Protein AF-A0A1J4JH26-F1 (afdb_monomer)

Structure (mmCIF, N/CA/C/O backbone):
data_AF-A0A1J4JH26-F1
#
_entry.id   AF-A0A1J4JH26-F1
#
loop_
_atom_site.group_PDB
_atom_site.id
_atom_site.type_symbol
_atom_site.label_atom_id
_atom_site.label_alt_id
_atom_site.label_comp_id
_atom_site.label_asym_id
_atom_site.label_entity_id
_atom_site.label_seq_id
_atom_site.pdbx_PDB_ins_code
_atom_site.Cartn_x
_atom_site.Cartn_y
_atom_site.Cartn_z
_atom_site.occupancy
_atom_site.B_iso_or_equiv
_atom_site.auth_seq_id
_atom_site.auth_comp_id
_atom_site.auth_asym_id
_atom_site.auth_atom_id
_atom_site.pdbx_PDB_model_num
ATOM 1 N N . MET A 1 1 ? 25.352 -15.089 8.444 1.00 33.75 1 MET A N 1
ATOM 2 C CA . MET A 1 1 ? 25.647 -13.695 8.053 1.00 33.75 1 MET A CA 1
ATOM 3 C C . MET A 1 1 ? 24.421 -12.852 8.357 1.00 33.75 1 MET A C 1
ATOM 5 O O . MET A 1 1 ? 23.485 -12.838 7.574 1.00 33.75 1 MET A O 1
ATOM 9 N N . THR A 1 2 ? 24.380 -12.229 9.530 1.00 45.16 2 THR A N 1
ATOM 10 C CA . THR A 1 2 ? 23.378 -11.215 9.874 1.00 45.16 2 THR A CA 1
ATOM 11 C C . THR A 1 2 ? 23.848 -9.898 9.274 1.00 45.16 2 THR A C 1
ATOM 13 O O . THR A 1 2 ? 24.853 -9.343 9.717 1.00 45.16 2 THR A O 1
ATOM 16 N N . SER A 1 3 ? 23.181 -9.461 8.207 1.00 48.53 3 SER A N 1
ATOM 17 C CA . SER A 1 3 ? 23.481 -8.198 7.534 1.00 48.53 3 SER A CA 1
ATOM 18 C C . SER A 1 3 ? 23.225 -7.048 8.509 1.00 48.53 3 SER A C 1
ATOM 20 O O . SER A 1 3 ? 22.081 -6.699 8.789 1.00 48.53 3 SER A O 1
ATOM 22 N N . LEU A 1 4 ? 24.301 -6.500 9.072 1.00 47.12 4 LEU A N 1
ATOM 23 C CA . LEU A 1 4 ? 24.305 -5.213 9.755 1.00 47.12 4 LEU A CA 1
ATOM 24 C C . LEU A 1 4 ? 24.072 -4.149 8.684 1.00 47.12 4 LEU A C 1
ATOM 26 O O . LE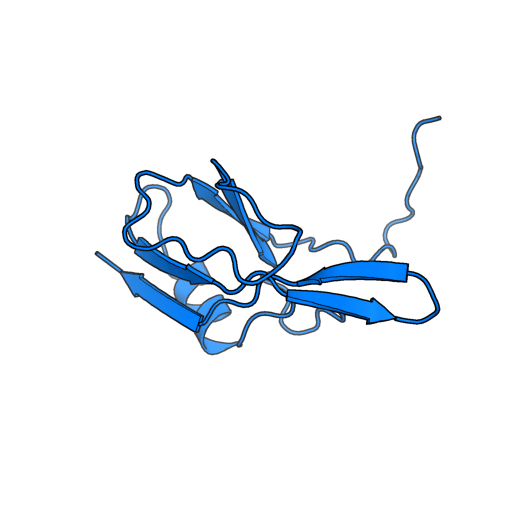U A 1 4 ? 25.019 -3.653 8.082 1.00 47.12 4 LEU A O 1
ATOM 30 N N . CYS A 1 5 ? 22.811 -3.836 8.404 1.00 52.31 5 CYS A N 1
ATOM 31 C CA . CYS A 1 5 ? 22.476 -2.632 7.664 1.00 52.31 5 CYS A CA 1
ATOM 32 C C . CYS A 1 5 ? 22.630 -1.455 8.638 1.00 52.31 5 CYS A C 1
ATOM 34 O O . CYS A 1 5 ? 21.820 -1.338 9.559 1.00 52.31 5 CYS A O 1
ATOM 36 N N . PRO A 1 6 ? 23.668 -0.606 8.500 1.00 52.03 6 PRO A N 1
ATOM 37 C CA . PRO A 1 6 ? 23.730 0.634 9.258 1.00 52.03 6 PRO A CA 1
ATOM 38 C C . PRO A 1 6 ? 22.482 1.458 8.928 1.00 52.03 6 PRO A C 1
ATOM 40 O O . PRO A 1 6 ? 21.992 1.399 7.801 1.00 52.03 6 PRO A O 1
ATOM 43 N N . ASP A 1 7 ? 22.006 2.236 9.899 1.00 50.34 7 ASP A N 1
ATOM 44 C CA . ASP A 1 7 ? 20.797 3.091 9.946 1.00 50.34 7 ASP A CA 1
ATOM 45 C C . ASP A 1 7 ? 20.498 4.000 8.719 1.00 50.34 7 ASP A C 1
ATOM 47 O O . ASP A 1 7 ? 19.553 4.786 8.724 1.00 50.34 7 ASP A O 1
ATOM 51 N N . ARG A 1 8 ? 21.324 3.925 7.670 1.00 46.78 8 ARG A N 1
ATOM 52 C CA . ARG A 1 8 ? 21.258 4.631 6.385 1.00 46.78 8 ARG A CA 1
ATOM 53 C C . ARG A 1 8 ? 20.745 3.783 5.221 1.00 46.78 8 ARG A C 1
ATOM 55 O O . ARG A 1 8 ? 20.651 4.297 4.108 1.00 46.78 8 ARG A O 1
ATOM 62 N N . CYS A 1 9 ? 20.427 2.507 5.422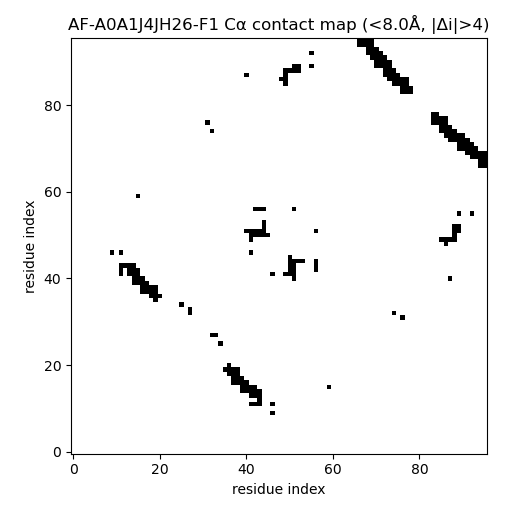 1.00 49.12 9 CYS A N 1
ATOM 63 C CA . CYS A 1 9 ? 19.572 1.820 4.462 1.00 49.12 9 CYS A CA 1
ATOM 64 C C . CYS A 1 9 ? 18.192 2.463 4.592 1.00 49.12 9 CYS A C 1
ATOM 66 O O . CYS A 1 9 ? 17.538 2.278 5.613 1.00 49.12 9 CYS A O 1
ATOM 68 N N . GLY A 1 10 ? 17.777 3.255 3.601 1.00 47.41 10 GLY A N 1
ATOM 69 C CA . GLY A 1 10 ? 16.4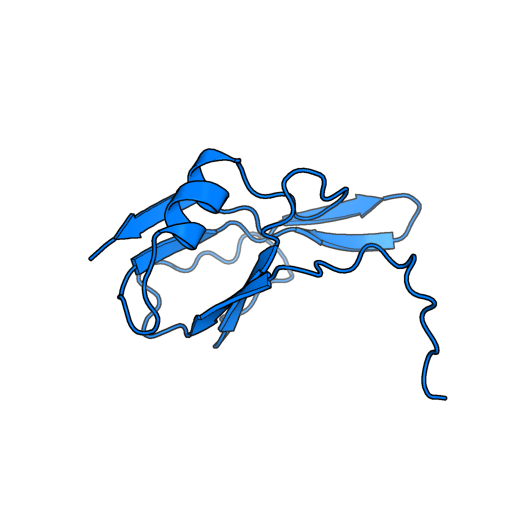50 3.872 3.509 1.00 47.41 10 GLY A CA 1
ATOM 70 C C . GLY A 1 10 ? 15.325 2.849 3.330 1.00 47.41 10 GLY A C 1
ATOM 71 O O . GLY A 1 10 ? 14.490 3.009 2.453 1.00 47.41 10 GLY A O 1
ATOM 72 N N . HIS A 1 11 ? 15.346 1.774 4.119 1.00 49.84 11 HIS A N 1
ATOM 73 C CA . HIS A 1 11 ? 14.201 0.918 4.361 1.00 49.84 11 HIS A CA 1
ATOM 74 C C . HIS A 1 11 ? 13.092 1.787 4.948 1.00 49.84 11 HIS A C 1
ATOM 76 O O . HIS A 1 11 ? 13.371 2.645 5.790 1.00 49.84 11 HIS A O 1
ATOM 82 N N . ALA A 1 12 ? 11.863 1.557 4.500 1.00 54.75 12 ALA A N 1
ATOM 83 C CA . ALA A 1 12 ? 10.661 2.188 5.017 1.00 54.75 12 ALA A CA 1
ATOM 84 C C . ALA A 1 12 ? 10.609 2.046 6.550 1.00 54.75 12 ALA A C 1
ATOM 86 O O . ALA A 1 12 ? 10.216 1.005 7.076 1.00 54.75 12 ALA A O 1
ATOM 87 N N . LYS A 1 13 ? 11.065 3.072 7.285 1.00 59.03 13 LYS A N 1
ATOM 88 C CA . LYS A 1 13 ? 11.008 3.090 8.758 1.00 59.03 13 LYS A CA 1
ATOM 89 C C . LYS A 1 13 ? 9.556 3.132 9.238 1.00 59.03 13 LYS A C 1
ATOM 91 O O . LYS A 1 13 ? 9.243 2.579 10.286 1.00 59.03 13 LYS A O 1
ATOM 96 N N . ASP A 1 14 ? 8.685 3.703 8.411 1.00 74.31 14 ASP A N 1
ATOM 97 C CA . ASP A 1 14 ? 7.252 3.814 8.619 1.00 74.31 14 ASP A CA 1
ATOM 98 C C . ASP A 1 14 ? 6.536 2.989 7.543 1.00 74.31 14 ASP A C 1
ATOM 100 O O . ASP A 1 14 ? 6.333 3.452 6.426 1.00 74.31 14 ASP A O 1
ATOM 104 N N . THR A 1 15 ? 6.182 1.741 7.858 1.00 84.31 15 THR A N 1
ATOM 105 C CA . THR A 1 15 ? 5.408 0.868 6.958 1.00 84.31 15 THR A CA 1
ATOM 106 C C . THR A 1 15 ? 4.040 0.587 7.568 1.00 84.31 15 THR A C 1
ATOM 108 O O . THR A 1 15 ? 3.964 0.100 8.697 1.00 84.31 15 THR A O 1
ATOM 111 N N . ALA A 1 16 ? 2.961 0.848 6.829 1.00 89.75 16 ALA A N 1
ATOM 112 C CA . ALA A 1 16 ? 1.636 0.356 7.198 1.00 89.75 16 ALA A CA 1
ATOM 113 C C . ALA A 1 16 ? 1.439 -1.065 6.675 1.00 89.75 16 ALA A C 1
ATOM 115 O O . ALA A 1 16 ? 1.845 -1.399 5.562 1.00 89.75 16 ALA A O 1
ATOM 116 N N . VAL A 1 17 ? 0.812 -1.903 7.496 1.00 92.19 17 VAL A N 1
ATOM 117 C CA . VAL A 1 17 ? 0.631 -3.326 7.214 1.00 92.19 17 VAL A CA 1
ATOM 118 C C . VAL A 1 17 ? -0.856 -3.633 7.160 1.00 92.19 17 VAL A C 1
ATOM 120 O O . VAL A 1 17 ? -1.565 -3.485 8.155 1.00 92.19 17 VAL A O 1
ATOM 123 N N . PHE A 1 18 ? -1.316 -4.091 6.002 1.00 92.00 18 PHE A N 1
ATOM 124 C CA . PHE A 1 18 ? -2.700 -4.475 5.760 1.00 92.00 18 PHE A CA 1
ATOM 125 C C . PHE A 1 18 ? -2.783 -5.984 5.616 1.00 92.00 18 PHE A C 1
ATOM 127 O O . PHE A 1 18 ? -2.078 -6.572 4.801 1.00 92.00 18 PHE A O 1
ATOM 134 N N . LYS A 1 19 ? -3.655 -6.623 6.396 1.00 93.19 19 LYS A N 1
ATOM 135 C CA . LYS A 1 19 ? -3.966 -8.040 6.213 1.00 93.19 19 LYS A CA 1
ATOM 136 C C . LYS A 1 19 ? -5.054 -8.178 5.156 1.00 93.19 19 LYS A C 1
ATOM 138 O O . LYS A 1 19 ? -6.131 -7.605 5.312 1.00 93.19 19 LYS A O 1
ATOM 143 N N . THR A 1 20 ? -4.798 -8.983 4.135 1.00 91.06 20 THR A N 1
ATOM 144 C CA . THR A 1 20 ? -5.789 -9.264 3.102 1.00 91.06 20 THR A CA 1
ATOM 145 C C . THR A 1 20 ? -6.869 -10.178 3.666 1.00 91.06 20 THR A C 1
ATOM 147 O O . THR A 1 20 ? -6.586 -11.279 4.140 1.00 91.06 20 THR A O 1
ATOM 150 N N . VAL A 1 21 ? -8.115 -9.707 3.643 1.00 90.38 21 VAL A N 1
ATOM 151 C CA . VAL A 1 21 ? -9.285 -10.506 4.037 1.00 90.38 21 VAL A CA 1
ATOM 152 C C . VAL A 1 21 ? -9.843 -11.248 2.827 1.00 90.38 21 VAL A C 1
ATOM 154 O O . VAL A 1 21 ? -10.142 -12.435 2.917 1.00 90.38 21 VAL A O 1
ATOM 157 N N . GLU A 1 22 ? -9.944 -10.556 1.695 1.00 90.25 22 GLU A N 1
ATOM 158 C CA . GLU A 1 22 ? -10.501 -11.070 0.449 1.00 90.25 22 GLU A CA 1
ATOM 159 C C . GLU A 1 22 ? -9.902 -10.311 -0.744 1.00 90.25 22 GLU A C 1
ATOM 161 O O . GLU A 1 22 ? -9.495 -9.159 -0.609 1.00 90.25 22 GLU A O 1
ATOM 166 N N . TYR A 1 23 ? -9.837 -10.970 -1.902 1.00 87.25 23 TYR A N 1
ATOM 167 C CA . TYR A 1 23 ? -9.471 -10.350 -3.176 1.00 87.25 23 TYR A CA 1
ATOM 168 C C . TYR A 1 23 ? -10.739 -10.104 -3.991 1.00 87.25 23 TYR A C 1
ATOM 170 O O . TYR A 1 23 ? -11.325 -11.071 -4.476 1.00 87.25 23 TYR A O 1
ATOM 178 N N . GLU A 1 24 ? -11.130 -8.839 -4.159 1.00 86.69 24 GLU A N 1
ATOM 179 C CA . GLU A 1 24 ? -12.275 -8.458 -5.004 1.00 86.69 24 GLU A CA 1
ATOM 180 C C . GLU A 1 24 ? -11.937 -8.557 -6.502 1.00 86.69 24 GLU A C 1
ATOM 182 O O . GLU A 1 24 ? -12.742 -9.058 -7.282 1.00 86.69 24 GLU A O 1
ATOM 187 N N . ASP A 1 25 ? -10.726 -8.150 -6.896 1.00 84.56 25 ASP A N 1
ATOM 188 C CA . ASP A 1 25 ? -10.197 -8.311 -8.253 1.00 84.56 25 ASP A CA 1
ATOM 189 C C . ASP A 1 25 ? -8.712 -8.702 -8.198 1.00 84.56 25 ASP A C 1
ATOM 191 O O . ASP A 1 25 ? -7.949 -8.207 -7.366 1.00 84.56 25 ASP A O 1
ATOM 195 N N . PHE A 1 26 ? -8.289 -9.631 -9.058 1.00 84.00 26 PHE A N 1
ATOM 196 C CA . PHE A 1 26 ? -6.882 -10.025 -9.173 1.00 84.00 26 PHE A CA 1
ATOM 197 C C . PHE A 1 26 ? -6.521 -10.272 -10.632 1.00 84.00 26 PHE A C 1
ATOM 199 O O . PHE A 1 26 ? -6.934 -11.267 -11.232 1.00 84.00 26 PHE A O 1
ATOM 206 N N . GLN A 1 27 ? -5.676 -9.396 -11.172 1.00 82.75 27 GLN A N 1
ATOM 207 C CA . GLN A 1 27 ? -5.182 -9.490 -12.538 1.00 82.75 27 GLN A CA 1
ATOM 208 C C . GLN A 1 27 ? -3.669 -9.680 -12.539 1.00 82.75 27 GLN A C 1
ATOM 210 O O . GLN A 1 27 ? -2.901 -8.835 -12.077 1.00 82.75 27 GLN A O 1
ATOM 215 N N . LYS A 1 28 ? -3.220 -10.813 -13.083 1.00 81.19 28 LYS A N 1
ATOM 216 C CA . LYS A 1 28 ? -1.796 -11.104 -13.239 1.00 81.19 28 LYS A CA 1
ATOM 217 C C . LYS A 1 28 ? -1.322 -10.644 -14.617 1.00 81.19 28 LYS A C 1
ATOM 219 O O . LYS A 1 28 ? -1.340 -11.411 -15.574 1.00 81.19 28 LYS A O 1
ATOM 224 N N . ASN A 1 29 ? -0.865 -9.395 -14.692 1.00 71.94 29 ASN A N 1
ATOM 225 C CA . ASN A 1 29 ? -0.413 -8.771 -15.944 1.00 71.94 29 ASN A CA 1
ATOM 226 C C . ASN A 1 29 ? 1.082 -8.984 -16.244 1.00 71.94 29 ASN A C 1
ATOM 228 O O . ASN A 1 29 ? 1.565 -8.607 -17.309 1.00 71.94 29 ASN A O 1
ATOM 232 N N . SER A 1 30 ? 1.833 -9.594 -15.322 1.00 68.50 30 SER A N 1
ATOM 233 C CA . SER A 1 30 ? 3.259 -9.888 -15.487 1.00 68.50 30 SER A CA 1
ATOM 234 C C . SER A 1 30 ? 3.570 -11.348 -15.133 1.00 68.50 30 SER A C 1
ATOM 236 O O . SER A 1 30 ? 2.763 -12.035 -14.505 1.00 68.50 30 SER A O 1
ATOM 238 N N . GLN A 1 31 ? 4.756 -11.844 -15.509 1.00 69.75 31 GLN A N 1
ATOM 239 C CA . GLN A 1 31 ? 5.207 -13.192 -15.118 1.00 69.75 31 GLN A CA 1
ATOM 240 C C . GLN A 1 31 ? 5.222 -13.370 -13.586 1.00 69.75 31 GLN A C 1
ATOM 242 O O . GLN A 1 31 ? 5.020 -14.476 -13.073 1.00 69.75 31 GLN A O 1
ATOM 247 N N . TYR A 1 32 ? 5.396 -12.263 -12.868 1.00 67.19 32 TYR A N 1
ATOM 248 C CA . TYR A 1 32 ? 5.537 -12.185 -11.426 1.00 67.19 32 TYR A CA 1
ATOM 249 C C . TYR A 1 32 ? 4.344 -11.446 -10.797 1.00 67.19 32 TYR A C 1
ATOM 251 O O . TYR A 1 32 ? 3.718 -10.591 -11.422 1.00 67.19 32 TYR A O 1
ATOM 259 N N . GLY A 1 33 ? 4.004 -11.800 -9.561 1.00 68.19 33 GLY A N 1
ATOM 260 C CA . GLY A 1 33 ? 2.794 -11.331 -8.888 1.00 68.19 33 GLY A CA 1
ATOM 261 C C . GLY A 1 33 ? 1.901 -12.502 -8.505 1.00 68.19 33 GLY A C 1
ATOM 262 O O . GLY A 1 33 ? 1.472 -13.287 -9.354 1.00 68.19 33 GLY A O 1
ATOM 263 N N . GLU A 1 34 ? 1.670 -12.627 -7.207 1.00 79.50 34 GLU A N 1
ATOM 264 C CA . GLU A 1 34 ? 0.840 -13.649 -6.579 1.00 79.50 34 GLU A CA 1
ATOM 265 C C . GLU A 1 34 ? -0.037 -12.968 -5.532 1.00 79.50 34 GLU A C 1
ATOM 267 O O . GLU A 1 34 ? 0.245 -11.838 -5.118 1.00 79.50 34 GLU A O 1
ATOM 272 N N . LYS A 1 35 ? -1.099 -13.653 -5.108 1.00 84.62 35 LYS A N 1
ATOM 273 C CA . LYS A 1 35 ? -1.899 -13.200 -3.973 1.00 84.62 35 LYS A CA 1
ATOM 274 C C . LYS A 1 35 ? -1.013 -13.162 -2.727 1.00 84.62 35 LYS A C 1
ATOM 276 O O . LYS A 1 35 ? -0.300 -14.116 -2.437 1.00 84.62 35 LYS A O 1
ATOM 281 N N . GLN A 1 36 ? -1.058 -12.046 -2.018 1.00 84.38 36 GLN A N 1
ATOM 282 C CA . GLN A 1 36 ? -0.361 -11.810 -0.761 1.00 84.38 36 GLN A CA 1
ATOM 283 C C . GLN A 1 36 ? -1.350 -11.786 0.409 1.00 84.38 36 GLN A C 1
ATOM 285 O O . GLN A 1 36 ? -2.396 -11.134 0.345 1.00 84.38 36 GLN A O 1
ATOM 290 N N . ASP A 1 37 ? -1.003 -12.457 1.503 1.00 88.69 37 ASP A N 1
ATOM 291 C CA . ASP A 1 37 ? -1.786 -12.398 2.747 1.00 88.69 37 ASP A CA 1
ATOM 292 C C . ASP A 1 37 ? -1.651 -11.040 3.445 1.00 88.69 37 ASP A C 1
ATOM 294 O O . ASP A 1 37 ? -2.486 -10.659 4.268 1.00 88.69 37 ASP A O 1
ATOM 298 N N . VAL A 1 38 ? -0.575 -10.319 3.124 1.00 91.31 38 VAL A N 1
ATOM 299 C CA 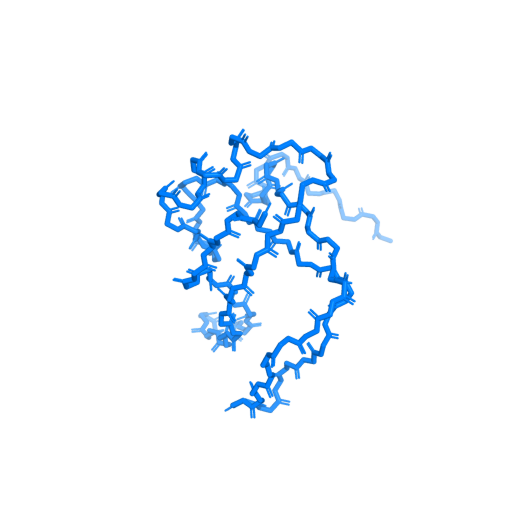. VAL A 1 38 ? -0.218 -9.042 3.724 1.00 91.31 38 VAL A CA 1
ATOM 300 C C . VAL A 1 38 ? 0.282 -8.093 2.643 1.00 91.31 38 VAL A C 1
ATOM 302 O O . VAL A 1 38 ? 1.152 -8.456 1.852 1.00 91.31 38 VAL A O 1
ATOM 305 N N . TYR A 1 39 ? -0.243 -6.873 2.648 1.00 90.75 39 TYR A N 1
ATOM 306 C CA . TYR A 1 39 ? 0.255 -5.758 1.859 1.00 90.75 39 TYR A CA 1
ATOM 307 C C . TYR A 1 39 ? 1.008 -4.771 2.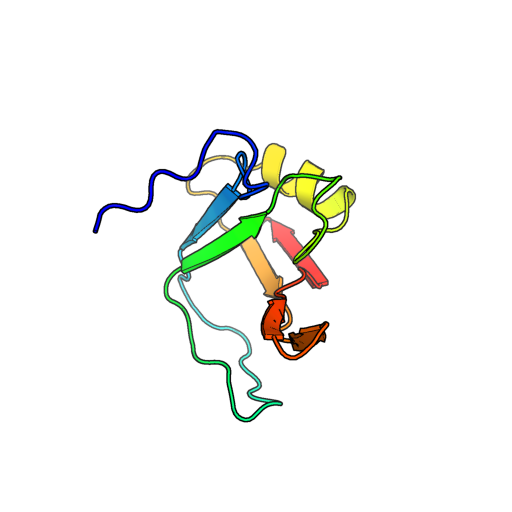758 1.00 90.75 39 TYR A C 1
ATOM 309 O O . TYR A 1 39 ? 0.549 -4.423 3.849 1.00 90.75 39 TYR A O 1
ATOM 317 N N . HIS A 1 40 ? 2.173 -4.331 2.288 1.00 91.06 40 HIS A N 1
ATOM 318 C CA . HIS A 1 40 ? 3.034 -3.370 2.968 1.00 91.06 40 HIS A CA 1
ATOM 319 C C . HIS A 1 40 ? 3.031 -2.064 2.178 1.00 91.06 40 HIS A C 1
ATOM 321 O O . HIS A 1 40 ? 3.425 -2.064 1.015 1.00 91.06 40 HIS A O 1
ATOM 327 N N . ALA A 1 41 ? 2.615 -0.973 2.814 1.00 91.06 41 ALA A N 1
ATOM 328 C CA . ALA A 1 41 ? 2.662 0.364 2.236 1.00 91.06 41 ALA A CA 1
ATOM 329 C C . ALA A 1 41 ? 3.800 1.166 2.872 1.00 91.06 41 ALA A C 1
ATOM 331 O O . ALA A 1 41 ? 3.788 1.380 4.089 1.00 91.06 41 ALA A O 1
ATOM 332 N N . ASP A 1 42 ? 4.756 1.635 2.068 1.00 90.25 42 ASP A N 1
ATOM 333 C CA . ASP A 1 42 ? 5.769 2.589 2.530 1.00 90.25 42 ASP A CA 1
ATOM 334 C C . ASP A 1 42 ? 5.108 3.953 2.795 1.00 90.25 42 ASP A C 1
ATOM 336 O O . ASP A 1 42 ? 4.571 4.595 1.892 1.00 90.25 42 ASP A O 1
ATOM 340 N N . MET A 1 43 ? 5.118 4.398 4.051 1.00 88.69 43 MET A N 1
ATOM 341 C CA . MET A 1 43 ? 4.538 5.679 4.463 1.00 88.69 43 MET A CA 1
ATOM 342 C C . MET A 1 43 ? 5.550 6.830 4.429 1.00 88.69 43 MET A C 1
ATOM 344 O O . MET A 1 43 ? 5.216 7.943 4.848 1.00 88.69 43 MET A O 1
ATOM 348 N N . ASN A 1 44 ? 6.778 6.600 3.955 1.00 88.12 44 ASN A N 1
ATOM 349 C CA . ASN A 1 44 ? 7.765 7.651 3.764 1.00 88.12 44 ASN A CA 1
ATOM 350 C C . ASN A 1 44 ? 7.443 8.467 2.493 1.00 88.12 44 ASN A C 1
ATOM 352 O O . ASN A 1 44 ? 7.666 7.987 1.379 1.00 88.12 44 ASN A O 1
ATOM 356 N N . PRO A 1 45 ? 7.014 9.741 2.605 1.00 84.94 45 PRO A N 1
ATOM 357 C CA . PRO A 1 45 ? 6.721 10.573 1.434 1.00 84.94 45 PRO A CA 1
ATOM 358 C C . PRO A 1 45 ? 7.972 10.879 0.593 1.00 84.94 45 PRO A C 1
ATOM 360 O O . PRO A 1 45 ? 7.863 11.309 -0.554 1.00 84.94 45 PRO A O 1
ATOM 363 N N . ASN A 1 46 ? 9.170 10.642 1.134 1.00 85.75 46 ASN A N 1
ATOM 364 C CA . ASN A 1 46 ? 10.453 10.826 0.459 1.00 85.75 46 ASN A CA 1
ATOM 365 C C . ASN A 1 46 ? 11.106 9.491 0.064 1.00 85.75 46 ASN A C 1
ATOM 367 O O . ASN A 1 46 ? 12.320 9.443 -0.139 1.00 85.75 46 ASN A O 1
ATOM 371 N N . ALA A 1 47 ? 10.339 8.397 -0.003 1.00 84.00 47 ALA A N 1
ATOM 372 C CA . ALA A 1 47 ? 10.848 7.118 -0.480 1.00 84.00 47 ALA A CA 1
ATOM 373 C C . ALA A 1 47 ? 11.397 7.252 -1.913 1.00 84.00 47 ALA A C 1
ATOM 375 O O . ALA A 1 47 ? 10.788 7.888 -2.775 1.00 84.00 47 ALA A O 1
ATOM 376 N N . ASN A 1 48 ? 12.562 6.647 -2.163 1.00 81.88 48 ASN A N 1
ATOM 377 C CA . ASN A 1 48 ? 13.187 6.635 -3.493 1.00 81.88 48 ASN A CA 1
ATOM 378 C C . ASN A 1 48 ? 12.600 5.551 -4.413 1.00 81.88 48 ASN A C 1
ATOM 380 O O . ASN A 1 48 ? 12.835 5.582 -5.618 1.00 81.88 48 ASN A O 1
ATOM 384 N N . THR A 1 49 ? 11.891 4.579 -3.840 1.00 82.88 49 THR A N 1
ATOM 385 C CA . THR A 1 49 ? 11.292 3.416 -4.507 1.00 82.88 49 THR A CA 1
ATOM 386 C C . THR A 1 49 ? 9.992 3.072 -3.805 1.00 82.88 49 THR A C 1
ATOM 388 O O . THR A 1 49 ? 9.905 3.284 -2.599 1.00 82.88 49 THR A O 1
ATOM 391 N N . ASP A 1 50 ? 9.022 2.512 -4.527 1.00 84.56 50 ASP A N 1
ATOM 392 C CA . ASP A 1 50 ? 7.717 2.114 -3.962 1.00 84.56 50 ASP A CA 1
ATOM 393 C C . ASP A 1 50 ? 6.991 3.252 -3.206 1.00 84.56 50 ASP A C 1
ATOM 395 O O . ASP A 1 50 ? 6.274 3.048 -2.223 1.00 84.56 50 ASP A O 1
ATOM 399 N N . LYS A 1 51 ? 7.216 4.489 -3.666 1.00 88.25 51 LYS A N 1
ATOM 400 C CA . LYS A 1 51 ? 6.656 5.699 -3.067 1.00 88.25 51 LYS A CA 1
ATOM 401 C C . LYS A 1 51 ? 5.145 5.742 -3.271 1.00 88.25 51 LYS A C 1
ATOM 403 O O . LYS A 1 51 ? 4.657 5.680 -4.398 1.00 88.25 51 LYS A O 1
ATOM 408 N N . GLN A 1 52 ? 4.427 5.952 -2.174 1.00 92.00 52 GLN A N 1
ATOM 409 C CA . GLN A 1 52 ? 2.984 6.164 -2.181 1.00 92.00 52 GLN A CA 1
ATOM 410 C C . GLN A 1 52 ? 2.652 7.650 -2.361 1.00 92.00 52 GLN A C 1
ATOM 412 O O . GLN A 1 52 ? 3.426 8.531 -1.978 1.00 92.00 52 GLN A O 1
ATOM 417 N N . GLU A 1 53 ? 1.496 7.948 -2.957 1.00 91.88 53 GLU A N 1
ATOM 418 C CA . GLU A 1 53 ? 1.018 9.330 -3.053 1.00 91.88 53 GLU A CA 1
ATOM 419 C C . GLU A 1 53 ? 0.698 9.891 -1.659 1.00 91.88 53 GLU A C 1
ATOM 421 O O . GLU A 1 53 ? 0.146 9.191 -0.807 1.00 91.88 53 GLU A O 1
ATOM 426 N N . GLU A 1 54 ? 0.985 11.177 -1.434 1.00 91.56 54 GLU A N 1
ATOM 427 C CA . GLU A 1 54 ? 0.823 11.820 -0.120 1.00 91.56 54 GLU A CA 1
ATOM 428 C C . GLU A 1 54 ? -0.605 11.702 0.426 1.00 91.56 54 GLU A C 1
ATOM 430 O O . GLU A 1 54 ? -0.780 11.381 1.599 1.00 91.56 54 GLU A O 1
ATOM 435 N N . ARG A 1 55 ? -1.625 11.830 -0.435 1.00 93.00 55 ARG A N 1
ATOM 436 C CA . ARG A 1 55 ? -3.035 11.652 -0.043 1.00 93.00 55 ARG A CA 1
ATOM 437 C C . ARG A 1 55 ? -3.327 10.272 0.554 1.00 93.00 55 ARG A C 1
ATOM 439 O O . ARG A 1 55 ? -4.121 10.165 1.483 1.00 93.00 55 ARG A O 1
ATOM 446 N N . PHE A 1 56 ? -2.689 9.215 0.043 1.00 93.88 56 PHE A N 1
ATOM 447 C CA . PHE A 1 56 ? -2.868 7.866 0.576 1.00 93.88 56 PHE A CA 1
ATOM 448 C C . PHE A 1 56 ? -2.105 7.707 1.882 1.00 93.88 56 PHE A C 1
ATOM 450 O O . PHE A 1 56 ? -2.640 7.133 2.819 1.00 93.88 56 PHE A O 1
ATOM 457 N N . ILE A 1 57 ? -0.903 8.276 1.989 1.00 92.88 57 ILE A N 1
ATOM 458 C CA . ILE A 1 57 ? -0.139 8.283 3.242 1.00 92.88 57 ILE A CA 1
ATOM 459 C C . ILE A 1 57 ? -0.940 8.970 4.358 1.00 92.88 57 ILE A C 1
ATOM 461 O O . ILE A 1 57 ? -1.019 8.448 5.468 1.00 92.88 57 ILE A O 1
ATOM 465 N N . GLU A 1 58 ? -1.552 10.122 4.080 1.00 92.69 58 GLU A N 1
ATOM 466 C CA . GLU A 1 58 ? -2.402 10.833 5.041 1.00 92.69 58 GLU A CA 1
ATOM 467 C C . GLU A 1 58 ? -3.647 10.026 5.422 1.00 92.69 58 GLU A C 1
ATOM 469 O O . GLU A 1 58 ? -3.948 9.889 6.610 1.00 92.69 58 GLU A O 1
ATOM 474 N N . LEU A 1 59 ? -4.325 9.426 4.437 1.00 93.38 59 LEU A N 1
ATOM 475 C CA . LEU A 1 59 ? -5.484 8.573 4.684 1.00 93.38 59 LEU A CA 1
ATOM 476 C C . LEU A 1 59 ? -5.112 7.378 5.568 1.00 93.38 59 LEU A C 1
ATOM 478 O O . LEU A 1 59 ? -5.763 7.156 6.584 1.00 93.38 59 LEU A O 1
ATOM 482 N N . ILE A 1 60 ? -4.021 6.675 5.255 1.00 92.62 60 ILE A N 1
ATOM 483 C CA . ILE A 1 60 ? -3.502 5.551 6.045 1.00 92.62 60 ILE A CA 1
ATOM 484 C C . ILE A 1 60 ? -3.187 5.981 7.482 1.00 92.62 60 ILE A C 1
ATOM 486 O O . ILE A 1 60 ? -3.541 5.271 8.420 1.00 92.62 60 ILE A O 1
ATOM 490 N N . LYS A 1 61 ? -2.570 7.153 7.676 1.00 91.06 61 LYS A N 1
ATOM 491 C CA . LYS A 1 61 ? -2.262 7.693 9.012 1.00 91.06 61 LYS A CA 1
ATOM 492 C C . LYS A 1 61 ? -3.509 7.993 9.845 1.00 91.06 61 LYS A C 1
ATOM 494 O O . LYS A 1 61 ? -3.423 7.997 11.069 1.00 91.06 61 LYS A O 1
ATOM 499 N N . SER A 1 62 ? -4.642 8.260 9.198 1.00 93.00 62 SER A N 1
ATOM 500 C CA . SER A 1 62 ? -5.927 8.481 9.871 1.00 93.00 62 SER A CA 1
ATOM 501 C C . SER A 1 62 ? -6.682 7.194 10.218 1.00 93.00 62 SER A C 1
ATOM 503 O O . SER A 1 62 ? -7.642 7.248 10.988 1.00 93.00 62 SER A O 1
ATOM 505 N N . LEU A 1 63 ? -6.258 6.044 9.680 1.00 92.88 63 LEU A N 1
ATOM 506 C CA . LEU A 1 63 ? -6.901 4.762 9.947 1.00 92.88 63 LEU A CA 1
ATOM 507 C C . LEU A 1 63 ? -6.624 4.284 11.369 1.00 92.88 63 LEU A C 1
ATOM 509 O O . LEU A 1 63 ? -5.559 4.515 11.946 1.00 92.88 63 LEU A O 1
ATOM 513 N N . GLN A 1 64 ? -7.574 3.527 11.904 1.00 90.56 64 GLN A N 1
ATOM 514 C CA . GLN A 1 64 ? -7.397 2.810 13.160 1.00 90.56 64 GLN A CA 1
ATOM 515 C C . GLN A 1 64 ? -7.072 1.330 12.907 1.00 90.56 64 GLN A C 1
ATOM 517 O O . GLN A 1 64 ? -7.570 0.740 11.943 1.00 90.56 64 GLN A O 1
ATOM 522 N N . PRO A 1 65 ? -6.274 0.679 13.775 1.00 89.44 65 PRO A N 1
ATOM 523 C CA . PRO A 1 65 ? -6.043 -0.757 13.677 1.00 89.44 65 PRO A CA 1
ATOM 524 C C . PRO A 1 65 ? -7.357 -1.550 13.657 1.00 89.44 65 PRO A C 1
ATOM 526 O O . PRO A 1 65 ? -8.214 -1.376 14.520 1.00 89.44 65 PRO A O 1
ATOM 529 N N . GLY A 1 66 ? -7.500 -2.443 12.676 1.00 89.50 66 GLY A N 1
ATOM 530 C CA . GLY A 1 66 ? -8.702 -3.264 12.488 1.00 89.50 66 GLY A CA 1
ATOM 531 C C . GLY A 1 66 ? -9.789 -2.629 11.615 1.00 89.50 66 GLY A C 1
ATOM 532 O O . GLY A 1 66 ? -10.748 -3.319 11.267 1.00 89.50 66 GLY A O 1
ATOM 533 N N . GLN A 1 67 ? -9.635 -1.364 11.218 1.00 92.31 67 GLN A N 1
ATOM 534 C CA . GLN A 1 67 ? -10.519 -0.728 10.247 1.00 92.31 67 GLN A CA 1
ATOM 535 C C . GLN A 1 67 ? -10.389 -1.412 8.885 1.00 92.31 67 GLN A C 1
ATOM 537 O O . GLN A 1 67 ? -9.283 -1.692 8.414 1.00 92.31 67 GLN A O 1
ATOM 542 N N . LYS A 1 68 ? -11.530 -1.720 8.266 1.00 93.62 68 LYS A N 1
ATOM 543 C CA . LYS A 1 68 ? -11.554 -2.338 6.944 1.00 93.62 68 LYS A CA 1
ATOM 544 C C . LYS A 1 68 ? -11.407 -1.263 5.881 1.00 93.62 68 LYS A C 1
ATOM 546 O O . LYS A 1 68 ? -11.977 -0.182 5.989 1.00 93.62 68 LYS A O 1
ATOM 551 N N . VAL A 1 69 ? -10.645 -1.595 4.853 1.00 94.62 69 VAL A N 1
ATOM 552 C CA . VAL A 1 69 ? -10.448 -0.738 3.693 1.00 94.62 69 VAL A CA 1
ATOM 553 C C . VAL A 1 69 ? -10.562 -1.578 2.435 1.00 94.62 69 VAL A C 1
ATOM 555 O O . VAL A 1 69 ? -10.183 -2.753 2.432 1.00 94.62 69 VAL A O 1
ATOM 558 N N . ARG A 1 70 ? -11.059 -0.963 1.370 1.00 94.81 70 ARG A N 1
ATOM 559 C CA . ARG A 1 70 ? -10.864 -1.440 0.010 1.00 94.81 70 ARG A CA 1
ATOM 560 C C . ARG A 1 70 ? -9.576 -0.818 -0.509 1.00 94.81 70 ARG A C 1
ATOM 562 O O . ARG A 1 70 ? -9.407 0.398 -0.465 1.00 94.81 70 ARG A O 1
ATOM 569 N N . LEU A 1 71 ? -8.661 -1.664 -0.962 1.00 93.12 71 LEU A N 1
ATOM 570 C CA . LEU A 1 71 ? -7.338 -1.257 -1.409 1.00 93.12 71 LEU A CA 1
ATOM 571 C C . LEU A 1 71 ? -7.063 -1.843 -2.793 1.00 93.12 71 LEU A C 1
ATOM 573 O O . LEU A 1 71 ? -7.094 -3.058 -2.972 1.00 93.12 71 LEU A O 1
ATOM 577 N N . HIS A 1 72 ? -6.736 -0.972 -3.742 1.00 93.19 72 HIS A N 1
ATOM 578 C CA . HIS A 1 72 ? -6.256 -1.338 -5.067 1.00 93.19 72 HIS A CA 1
ATOM 579 C C . HIS A 1 72 ? -4.792 -0.921 -5.179 1.00 93.19 72 HIS A C 1
ATOM 581 O O . HIS A 1 72 ? -4.470 0.263 -5.054 1.00 93.19 72 HIS A O 1
ATOM 587 N N . TRP A 1 73 ? -3.902 -1.876 -5.438 1.00 92.12 73 TRP A N 1
ATOM 588 C CA . TRP A 1 73 ? -2.497 -1.612 -5.740 1.00 92.12 73 TRP A CA 1
ATOM 589 C C . TRP A 1 73 ? -2.081 -2.286 -7.046 1.00 92.12 73 TRP A C 1
ATOM 591 O O . TRP A 1 73 ? -2.566 -3.367 -7.384 1.00 92.12 73 TRP A O 1
ATOM 601 N N . ASP A 1 74 ? -1.135 -1.672 -7.751 1.00 90.25 74 ASP A N 1
ATOM 602 C CA . ASP A 1 74 ? -0.483 -2.317 -8.891 1.00 90.25 74 ASP A CA 1
ATOM 603 C C . ASP A 1 74 ? 0.686 -3.186 -8.425 1.00 90.25 74 ASP A C 1
ATOM 605 O O . ASP A 1 74 ? 1.246 -2.976 -7.357 1.00 90.25 74 ASP A O 1
ATOM 609 N N . HIS A 1 75 ? 1.125 -4.138 -9.248 1.00 88.44 75 HIS A N 1
ATOM 610 C CA . HIS A 1 75 ? 2.379 -4.861 -9.025 1.00 88.44 75 HIS A CA 1
ATOM 611 C C . HIS A 1 75 ? 3.281 -4.696 -10.248 1.00 88.44 75 HIS A C 1
ATOM 613 O O . HIS A 1 75 ? 3.155 -5.416 -11.240 1.00 88.44 75 HIS A O 1
ATOM 619 N N . ILE A 1 76 ? 4.193 -3.728 -10.177 1.00 87.38 76 ILE A N 1
ATOM 620 C CA . ILE A 1 76 ? 5.011 -3.285 -11.305 1.00 87.38 76 ILE A CA 1
ATOM 621 C C . ILE A 1 76 ? 6.454 -3.718 -11.072 1.00 87.38 76 ILE A C 1
ATOM 623 O O . ILE A 1 76 ? 7.060 -3.353 -10.074 1.00 87.38 76 ILE A O 1
ATOM 627 N N . TYR A 1 77 ? 7.040 -4.476 -11.996 1.00 85.06 77 TYR A N 1
ATOM 628 C CA . TYR A 1 77 ? 8.469 -4.788 -11.937 1.00 85.06 77 TYR A CA 1
ATOM 629 C C . TYR A 1 77 ? 9.279 -3.700 -12.632 1.00 85.06 77 TYR A C 1
ATOM 631 O O . TYR A 1 77 ? 9.276 -3.603 -13.861 1.00 85.06 77 TYR A O 1
ATOM 639 N N . VAL A 1 78 ? 10.017 -2.917 -11.850 1.00 85.81 78 VAL A N 1
ATOM 640 C CA . VAL A 1 78 ? 10.932 -1.902 -12.370 1.00 85.81 78 VAL A CA 1
ATOM 641 C C . VAL A 1 78 ? 12.337 -2.481 -12.511 1.00 85.81 78 VAL A C 1
ATOM 643 O O . VAL A 1 78 ? 12.767 -3.335 -11.733 1.00 85.81 78 VAL A O 1
ATOM 646 N N . THR A 1 79 ? 13.052 -2.047 -13.549 1.00 84.81 79 THR A N 1
ATOM 647 C CA . THR A 1 79 ? 14.452 -2.419 -13.788 1.00 84.81 79 THR A CA 1
ATOM 648 C C . THR A 1 79 ? 15.315 -1.175 -13.645 1.00 84.81 79 THR A C 1
ATOM 650 O O . THR A 1 79 ? 15.151 -0.230 -14.412 1.00 84.81 79 THR A O 1
ATOM 653 N N . ASN A 1 80 ? 16.246 -1.176 -12.696 1.00 81.00 80 ASN A N 1
ATOM 654 C CA . ASN A 1 80 ? 17.162 -0.067 -12.458 1.00 81.00 80 ASN A CA 1
ATOM 655 C C . ASN A 1 80 ? 18.590 -0.593 -12.267 1.00 81.00 80 ASN A C 1
ATOM 657 O O . ASN A 1 80 ? 18.821 -1.477 -11.445 1.00 81.00 80 ASN A O 1
ATOM 661 N N . GLN A 1 81 ? 19.540 -0.079 -13.056 1.00 79.25 81 GLN A N 1
ATOM 662 C CA . GLN A 1 81 ? 20.970 -0.440 -13.012 1.00 79.25 81 GLN A CA 1
ATOM 663 C C . GLN A 1 81 ? 21.245 -1.960 -12.943 1.00 79.25 81 GLN A C 1
ATOM 665 O O . GLN A 1 81 ? 22.113 -2.423 -12.210 1.00 79.25 81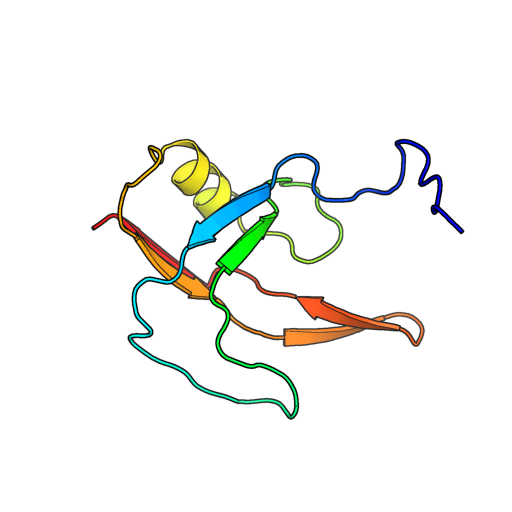 GLN A O 1
ATOM 670 N N . GLY A 1 82 ? 20.484 -2.760 -13.698 1.00 81.25 82 GLY A N 1
ATOM 671 C CA . GLY A 1 82 ? 20.626 -4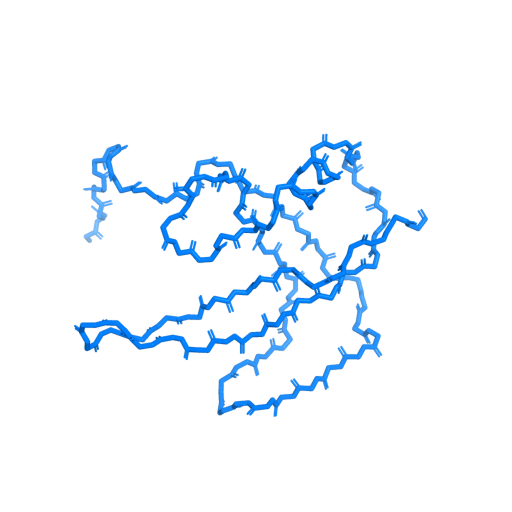.223 -13.737 1.00 81.25 82 GLY A CA 1
ATOM 672 C C . GLY A 1 82 ? 19.928 -4.977 -12.598 1.00 81.25 82 GLY A C 1
ATOM 673 O O . GLY A 1 82 ? 19.833 -6.201 -12.657 1.00 81.25 82 GLY A O 1
ATOM 674 N N . SER A 1 83 ? 19.376 -4.271 -11.610 1.00 77.69 83 SER A N 1
ATOM 675 C CA . SER A 1 83 ? 18.506 -4.840 -10.579 1.00 77.69 83 SER A CA 1
ATOM 676 C C . SER A 1 83 ? 17.043 -4.765 -11.008 1.00 77.69 83 SER A C 1
ATOM 678 O O . SER A 1 83 ? 16.622 -3.797 -11.641 1.00 77.69 83 SER A O 1
ATOM 680 N N . LYS A 1 84 ? 16.256 -5.782 -10.648 1.00 81.69 84 LYS A N 1
ATOM 681 C CA . LYS A 1 84 ? 14.801 -5.792 -10.826 1.00 81.69 84 LYS A CA 1
ATOM 682 C C . LYS A 1 84 ? 14.131 -5.904 -9.471 1.00 81.69 84 LYS A C 1
ATOM 684 O O . LYS A 1 84 ? 14.473 -6.802 -8.705 1.00 81.69 84 LYS A O 1
ATOM 689 N N . TYR A 1 85 ? 13.182 -5.026 -9.194 1.00 84.31 85 TYR A N 1
ATOM 690 C CA . TYR A 1 85 ? 12.414 -5.055 -7.956 1.00 84.31 85 TYR A CA 1
ATOM 691 C C . TYR A 1 85 ? 10.958 -4.664 -8.220 1.00 84.31 85 TYR A C 1
ATOM 693 O O . TYR A 1 85 ? 10.680 -3.947 -9.184 1.00 84.31 85 TYR A O 1
ATOM 701 N N . PRO A 1 86 ? 10.016 -5.187 -7.421 1.00 86.56 86 PRO A N 1
ATOM 702 C CA . PRO A 1 86 ? 8.623 -4.806 -7.525 1.00 86.56 86 PRO A CA 1
ATOM 703 C C . PRO A 1 86 ? 8.377 -3.472 -6.816 1.00 86.56 86 PRO A C 1
ATOM 705 O O . PRO A 1 86 ? 8.810 -3.281 -5.683 1.00 86.56 86 PRO A O 1
ATOM 708 N N . GLU A 1 87 ? 7.624 -2.599 -7.465 1.00 89.88 87 GLU A N 1
ATOM 709 C CA . GLU A 1 87 ? 6.940 -1.465 -6.856 1.00 89.88 87 GLU A CA 1
ATOM 710 C C . GLU A 1 87 ? 5.445 -1.772 -6.820 1.00 89.88 87 GLU A C 1
ATOM 712 O O . GLU A 1 87 ? 4.892 -2.378 -7.748 1.00 89.88 87 GLU A O 1
ATOM 717 N N . ARG A 1 88 ? 4.800 -1.397 -5.720 1.00 91.31 88 ARG A N 1
ATOM 718 C CA . ARG A 1 88 ? 3.396 -1.664 -5.443 1.00 91.31 88 ARG A CA 1
ATOM 719 C C . ARG A 1 88 ? 2.647 -0.390 -5.052 1.00 91.31 88 ARG A C 1
ATOM 721 O O . ARG A 1 88 ? 2.144 -0.296 -3.929 1.00 91.31 88 ARG A O 1
ATOM 728 N N . PRO A 1 89 ? 2.560 0.602 -5.954 1.00 91.94 89 PRO A N 1
ATOM 729 C CA . PRO A 1 89 ? 1.863 1.843 -5.662 1.00 91.94 89 PRO A CA 1
ATOM 730 C C . PRO A 1 89 ? 0.361 1.599 -5.481 1.00 91.94 89 PRO A C 1
ATOM 732 O O . PRO A 1 89 ? -0.268 0.868 -6.253 1.00 91.94 89 PRO A O 1
ATOM 735 N N . ILE A 1 90 ? -0.214 2.260 -4.482 1.00 94.00 90 ILE A N 1
ATOM 736 C CA . ILE A 1 90 ? -1.655 2.332 -4.258 1.00 94.00 90 ILE A CA 1
ATOM 737 C C . ILE A 1 90 ? -2.282 3.170 -5.375 1.00 94.00 90 ILE A C 1
ATOM 739 O O . ILE A 1 90 ? -1.810 4.261 -5.700 1.00 94.00 90 ILE A O 1
ATOM 743 N N . ARG A 1 91 ? -3.360 2.654 -5.963 1.00 93.69 91 ARG A N 1
ATOM 744 C CA . ARG A 1 91 ? -4.193 3.340 -6.961 1.00 93.69 91 ARG A CA 1
ATOM 745 C C . ARG A 1 91 ? -5.484 3.858 -6.371 1.00 93.69 91 ARG A C 1
ATOM 747 O O . ARG A 1 91 ? -5.944 4.933 -6.750 1.00 93.69 91 ARG A O 1
ATOM 754 N N . GLU A 1 92 ? -6.034 3.108 -5.430 1.00 94.12 92 GLU A N 1
ATOM 755 C CA . GLU A 1 92 ? -7.277 3.438 -4.761 1.00 94.12 92 GLU A CA 1
ATOM 756 C C . GLU A 1 92 ? -7.230 2.926 -3.327 1.00 94.12 92 GLU A C 1
ATOM 758 O O . GLU A 1 92 ? -6.755 1.820 -3.058 1.00 94.12 92 GLU A O 1
ATOM 763 N N . LEU A 1 93 ? -7.717 3.752 -2.409 1.00 93.56 93 LEU A N 1
ATOM 764 C CA . LEU A 1 93 ? -7.872 3.411 -1.008 1.00 93.56 93 LEU A CA 1
ATOM 765 C C . LEU A 1 93 ? -9.168 4.046 -0.517 1.00 93.56 93 LEU A C 1
ATOM 767 O O . LEU A 1 93 ? -9.301 5.270 -0.513 1.00 93.56 93 LEU A O 1
ATOM 771 N N . GLU A 1 94 ? -10.102 3.203 -0.100 1.00 93.81 94 GLU A N 1
ATOM 772 C CA . GLU A 1 94 ? -11.411 3.594 0.409 1.00 93.81 94 GLU A CA 1
ATOM 773 C C . GLU A 1 94 ? -11.644 2.933 1.769 1.00 93.81 94 GLU A C 1
ATOM 775 O O . GLU A 1 94 ? -11.323 1.762 1.977 1.00 93.81 94 GLU A O 1
ATOM 780 N N . VAL A 1 95 ? -12.195 3.691 2.713 1.00 92.25 95 VAL A N 1
ATOM 781 C CA . VAL A 1 95 ? -12.560 3.190 4.042 1.00 92.25 95 VAL A CA 1
ATOM 782 C C . VAL A 1 95 ? -13.962 2.590 3.990 1.00 92.25 95 VAL A C 1
ATOM 784 O O . VAL A 1 95 ? -14.866 3.229 3.457 1.00 92.25 95 VAL A O 1
ATOM 787 N N . LEU A 1 96 ? -14.132 1.389 4.553 1.00 87.94 96 LEU A N 1
ATOM 788 C CA . LEU A 1 96 ? -15.411 0.666 4.610 1.00 87.94 96 LE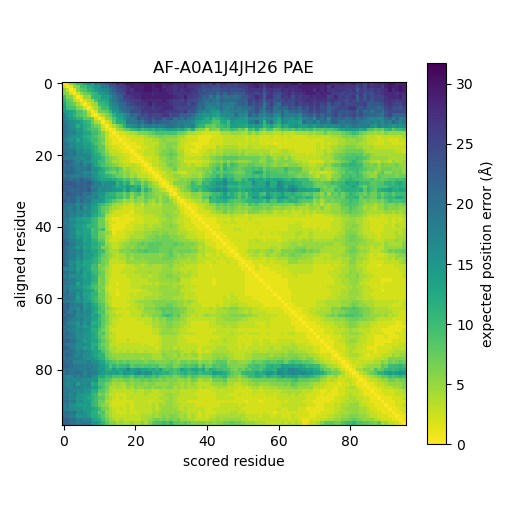U A CA 1
ATOM 789 C C . LEU A 1 96 ? -16.146 0.861 5.942 1.00 87.94 96 LEU A C 1
ATOM 791 O O . LEU A 1 96 ? -15.466 0.999 6.988 1.00 87.94 96 LEU A O 1
#

Sequence (96 aa):
MTSLCPDRCGHAKDTAVFKTVEYEDFQKNSQYGEKQDVYHADMNPNANTDKQEERFIELIKSLQPGQKVRLHWDHIYVTNQGSKYPERPIRELEVL

Nearest PDB structures (foldseek):
  1x3f-assembly1_B-2  TM=4.238E-01  e=9.805E-01  Mycolicibacterium smegmatis
  6sur-assembly2_D  TM=6.599E-01  e=9.361E+00  Mus musculus
  4gop-assembly2_Z  TM=5.775E-01  e=8.776E+00  Mycosarcoma maydis
  8jhl-assembly1_A  TM=4.730E-01  e=9.984E+00  Homo sapiens

Radius of gyration: 14.53 Å; Cα contacts (8 Å, |Δi|>4): 119; chains: 1; bounding box: 41×26×30 Å

pLDDT: mean 82.25, std 14.64, range [33.75, 94.81]

Secondary structure (DSSP, 8-state):
------TTS---SSEEEEE----S-----SS-----SEEEEE--TT-SSSPPPHHHHHHHHHPPTT--EEEEE--EEEEETTEEEEE--EEEEEE-

Foldseek 3Di:
DPDPPDPPPPDLPDKDKDADPDDPDDDDPDPDDDDDRIDIQRLPCPDPALHEDPVV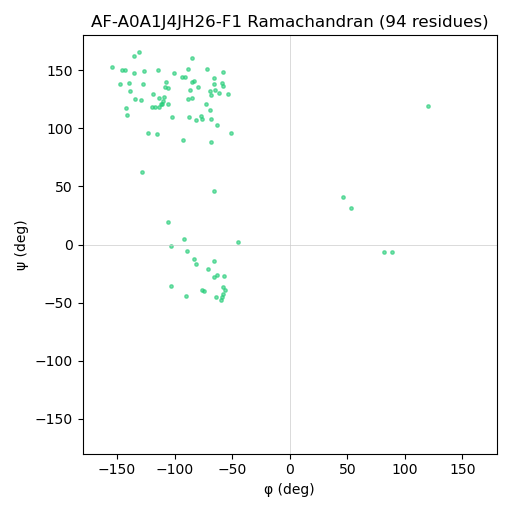SVVSVPDDPPFDKDWDWDWDWDADPNDTDTHTYTPDIGTD

Mean predicted aligned error: 7.85 Å

Organism: NCBI:txid1144522

Solvent-accessible surface area (backbone atoms only — not comparable to full-atom values): 6443 Å² total; per-residue (Å²): 136,84,82,80,71,59,96,75,62,86,61,63,87,47,61,49,79,44,73,57,88,75,80,94,77,88,82,75,90,52,101,60,80,75,94,58,66,59,48,76,44,42,54,40,81,81,44,94,63,49,48,39,55,62,71,54,42,53,51,58,70,70,57,57,96,88,66,53,64,52,76,41,62,49,81,42,79,47,78,55,99,91,44,73,50,77,30,56,38,69,79,45,78,44,83,106